Protein AF-A0A815XSH3-F1 (afdb_monomer)

Radius of gyration: 13.88 Å; Cα contacts (8 Å, |Δi|>4): 181; chains: 1; bounding box: 38×31×2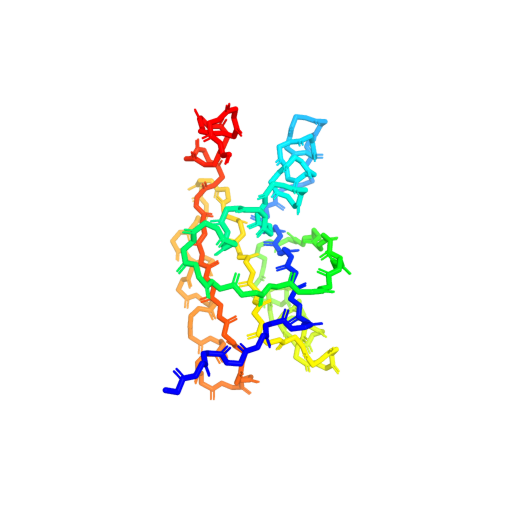9 Å

Secondary structure (DSSP, 8-state):
-PPPPB-SEEEEEESSS--HHHHHHHHHHHHHHHHHHHHTT--B-----EEEE-SSHHHHHHHHHHHHHTT-SEEEEEE-TTSHHHHHHHHHHHIIIII--EEEEEEHHHHHHHGGG-

Organism: Adineta ricciae (NCBI:txid249248)

Nearest PDB structures (foldseek):
  8vaj-assembly1_A  TM=7.827E-01  e=6.480E-05  Homo sapiens
  4w5q-assembly1_A  TM=8.040E-01  e=3.298E-04  Homo sapiens
  4z4c-assembly1_A  TM=7.613E-01  e=4.567E-04  Homo sapiens
  4z4i-assembly1_A  TM=7.310E-01  e=2.896E-04  Homo sapiens
  6n4o-assembly1_A  TM=7.361E-01  e=5.552E-04  Homo sapiens

Foldseek 3Di:
DQDDAFEAEEEEEEDPDDDPLLVVLRVLCLVCVQVVCVVVRHHYHDRDDYHYFYQDLVRLLVVLQVSLVVVGQEYEYEYEDPCRVVSVVSNCVCCVPPRVHHYDYDYSVVSSVCSVPD

Structure (mmCIF, N/CA/C/O backbone):
data_AF-A0A815XSH3-F1
#
_entry.id   AF-A0A815XSH3-F1
#
loop_
_atom_site.group_PDB
_atom_site.id
_atom_site.type_symbol
_atom_site.label_atom_id
_atom_site.label_alt_id
_atom_site.label_comp_id
_atom_site.label_asym_id
_atom_site.label_entity_id
_atom_site.label_seq_id
_atom_site.pdbx_PDB_ins_code
_atom_site.Cartn_x
_atom_site.Cartn_y
_atom_site.Cartn_z
_atom_site.occupancy
_atom_site.B_iso_or_equiv
_atom_site.auth_seq_id
_atom_site.auth_comp_id
_atom_site.auth_asym_id
_atom_site.auth_atom_id
_atom_site.pdbx_PDB_model_num
ATOM 1 N N . MET A 1 1 ? -25.482 -6.994 13.544 1.00 48.03 1 MET A N 1
ATOM 2 C CA . MET A 1 1 ? -24.127 -6.699 14.060 1.00 48.03 1 MET A CA 1
ATOM 3 C C . MET A 1 1 ? -23.521 -5.650 13.146 1.00 48.03 1 MET A C 1
ATOM 5 O O . MET A 1 1 ? -23.560 -5.860 11.943 1.00 48.03 1 MET A O 1
ATOM 9 N N . SER A 1 2 ? -23.065 -4.514 13.672 1.00 57.41 2 SER A N 1
ATOM 10 C CA . SER A 1 2 ? -22.330 -3.516 12.883 1.00 57.41 2 SER A CA 1
ATOM 11 C C . SER A 1 2 ? -20.885 -3.976 12.683 1.00 57.41 2 SER A C 1
ATOM 13 O O . SER A 1 2 ? -20.283 -4.543 13.596 1.00 57.41 2 SER A O 1
ATOM 15 N N . THR A 1 3 ? -20.333 -3.760 11.490 1.00 69.50 3 THR A N 1
ATOM 16 C CA . THR A 1 3 ? -18.924 -4.054 11.211 1.00 69.50 3 THR A CA 1
ATOM 17 C C . THR A 1 3 ? -18.040 -3.125 12.053 1.00 69.50 3 THR A C 1
ATOM 19 O O . THR A 1 3 ? -18.277 -1.914 12.047 1.00 69.50 3 THR A O 1
ATOM 22 N N . PRO A 1 4 ? -17.047 -3.641 12.799 1.00 76.62 4 PRO A N 1
ATOM 23 C CA . PRO A 1 4 ? -16.152 -2.793 13.580 1.00 76.62 4 PRO A CA 1
ATOM 24 C C . PRO A 1 4 ? -15.342 -1.856 12.663 1.00 76.62 4 PRO A C 1
ATOM 26 O O . PRO A 1 4 ? -14.956 -2.266 11.565 1.00 76.62 4 PRO A O 1
ATOM 29 N N . PRO A 1 5 ? -15.072 -0.607 13.089 1.00 84.50 5 PRO A N 1
ATOM 30 C CA . PRO A 1 5 ? -14.347 0.362 12.274 1.00 84.50 5 PRO A CA 1
ATOM 31 C C . PRO A 1 5 ? -12.871 -0.019 12.089 1.00 84.50 5 PRO A C 1
ATOM 33 O O . PRO A 1 5 ? -12.235 -0.592 12.980 1.00 84.50 5 PRO A O 1
ATOM 36 N N . ILE A 1 6 ? -12.308 0.357 10.940 1.00 86.44 6 ILE A N 1
ATOM 37 C CA . ILE A 1 6 ? -10.875 0.246 10.646 1.00 86.44 6 ILE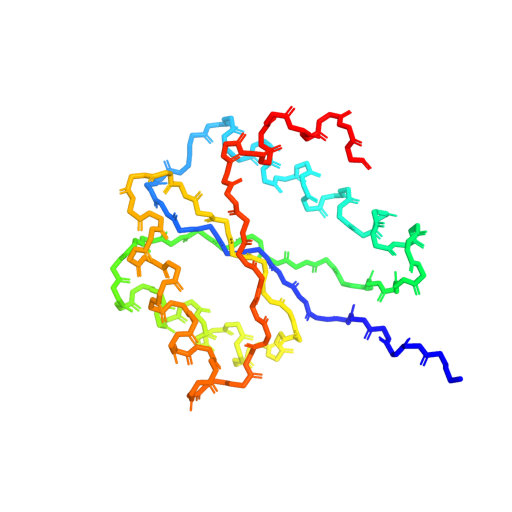 A CA 1
ATOM 38 C C . ILE A 1 6 ? -10.201 1.541 11.119 1.00 86.44 6 ILE A C 1
ATOM 40 O O . ILE A 1 6 ? -10.353 2.602 10.526 1.00 86.44 6 ILE A O 1
ATOM 44 N N . ASN A 1 7 ? -9.462 1.480 12.217 1.00 86.62 7 ASN A N 1
ATOM 45 C CA . ASN A 1 7 ? -8.850 2.639 12.870 1.00 86.62 7 ASN A CA 1
ATOM 46 C C . ASN A 1 7 ? -7.344 2.756 12.616 1.00 86.62 7 ASN A C 1
ATOM 48 O O . ASN A 1 7 ? -6.725 3.673 13.137 1.00 86.62 7 ASN A O 1
ATOM 52 N N . ASN A 1 8 ? -6.724 1.807 11.919 1.00 87.31 8 ASN A N 1
ATOM 53 C CA . ASN A 1 8 ? -5.293 1.838 11.641 1.00 87.31 8 ASN A CA 1
ATOM 54 C C . ASN A 1 8 ? -5.034 1.144 10.304 1.00 87.31 8 ASN A C 1
ATOM 56 O O . ASN A 1 8 ? -5.197 -0.068 10.193 1.00 87.31 8 ASN A O 1
ATOM 60 N N . TRP A 1 9 ? -4.704 1.893 9.262 1.00 90.19 9 TRP A N 1
ATOM 61 C CA . TRP A 1 9 ? -4.506 1.364 7.910 1.00 90.19 9 TRP A CA 1
ATOM 62 C C . TRP A 1 9 ? -3.605 2.292 7.118 1.00 90.19 9 TRP A C 1
ATOM 64 O O . TRP A 1 9 ? -3.570 3.461 7.446 1.00 90.19 9 TRP A O 1
ATOM 74 N N . GLY A 1 10 ? -2.963 1.855 6.041 1.00 91.56 10 GLY A N 1
ATOM 75 C CA . GLY A 1 10 ? -2.212 2.785 5.194 1.00 91.56 10 GLY A CA 1
ATOM 76 C C . GLY A 1 10 ? -1.953 2.265 3.791 1.00 91.56 10 GLY A C 1
ATOM 77 O O . GLY A 1 10 ? -2.424 1.188 3.416 1.00 91.56 10 GLY A O 1
ATOM 78 N N . ILE A 1 11 ? -1.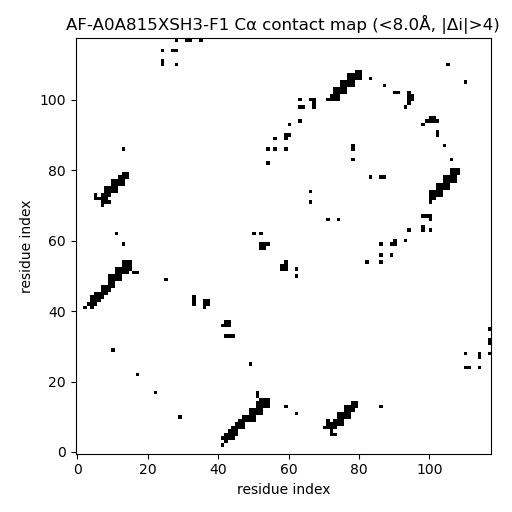202 3.047 3.013 1.00 92.06 11 ILE A N 1
ATOM 79 C CA . ILE A 1 11 ? -0.851 2.731 1.627 1.00 92.06 11 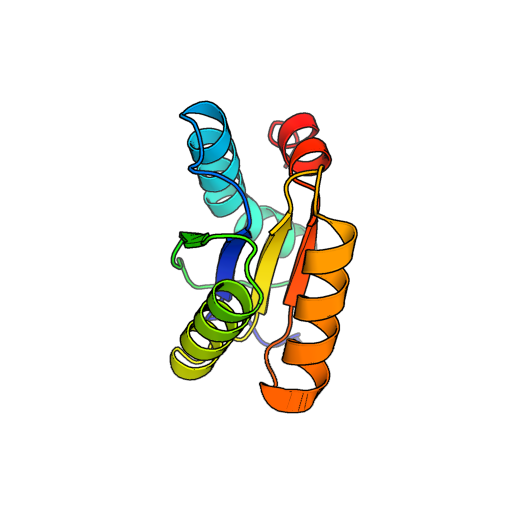ILE A CA 1
ATOM 80 C C . ILE A 1 11 ? 0.637 2.403 1.555 1.00 92.06 11 ILE A C 1
ATOM 82 O O . ILE A 1 11 ? 1.476 3.182 2.007 1.00 92.06 11 ILE A O 1
ATOM 86 N N . ILE A 1 12 ? 0.968 1.268 0.946 1.00 92.06 12 ILE A N 1
ATOM 87 C CA . ILE A 1 12 ? 2.339 0.897 0.606 1.00 92.06 12 ILE A CA 1
ATOM 88 C C . ILE A 1 12 ? 2.438 0.854 -0.912 1.00 92.06 12 ILE A C 1
ATOM 90 O O . ILE A 1 12 ? 1.771 0.054 -1.566 1.00 92.06 12 ILE A O 1
ATOM 94 N N . TYR A 1 13 ? 3.262 1.723 -1.474 1.00 91.75 13 TYR A N 1
ATOM 95 C CA . TYR A 1 13 ? 3.564 1.734 -2.894 1.00 91.75 13 TYR A CA 1
ATOM 96 C C . TYR A 1 13 ? 4.893 1.011 -3.131 1.00 91.75 13 TYR A C 1
ATOM 98 O O . TYR A 1 13 ? 5.931 1.414 -2.597 1.00 91.75 13 TYR A O 1
ATOM 106 N N . PHE A 1 14 ? 4.843 -0.051 -3.939 1.00 89.12 14 PHE A N 1
ATOM 107 C CA . PHE A 1 14 ? 6.020 -0.793 -4.383 1.00 89.12 14 PHE A CA 1
ATOM 108 C C . PHE A 1 14 ? 6.306 -0.481 -5.850 1.00 89.12 14 PHE A C 1
ATOM 110 O O . PHE A 1 14 ? 5.544 -0.855 -6.748 1.00 89.12 14 PHE A O 1
ATOM 117 N N . GLY A 1 15 ? 7.424 0.191 -6.093 1.00 82.00 15 GLY A N 1
ATOM 118 C CA . GLY A 1 15 ? 7.866 0.567 -7.428 1.00 82.00 15 GLY A CA 1
ATOM 119 C C . GLY A 1 15 ? 9.105 1.450 -7.378 1.00 82.00 15 GLY A C 1
ATOM 120 O O . GLY A 1 15 ? 9.663 1.699 -6.311 1.00 82.00 15 GLY A O 1
ATOM 121 N N . ASP A 1 16 ? 9.518 1.946 -8.541 1.00 78.88 16 ASP A N 1
ATOM 122 C CA . ASP A 1 16 ? 10.565 2.970 -8.623 1.00 78.88 16 ASP A CA 1
ATOM 123 C C . ASP A 1 16 ? 10.147 4.234 -7.869 1.00 78.88 16 ASP A C 1
ATOM 125 O O . ASP A 1 16 ? 8.951 4.461 -7.648 1.00 78.88 16 ASP A O 1
ATOM 129 N N . THR A 1 17 ? 11.121 5.096 -7.561 1.00 78.19 17 THR A N 1
ATOM 130 C CA . THR A 1 17 ? 10.883 6.430 -6.999 1.00 78.19 17 THR A CA 1
ATOM 131 C C . THR A 1 17 ? 9.709 7.113 -7.715 1.00 78.19 17 THR A C 1
ATOM 133 O O . THR A 1 17 ? 9.785 7.331 -8.928 1.00 78.19 17 THR A O 1
ATOM 136 N N . PRO A 1 18 ? 8.606 7.414 -7.006 1.00 78.25 18 PRO A N 1
ATOM 137 C CA . PRO A 1 18 ? 7.404 7.939 -7.628 1.00 78.25 18 PRO A CA 1
ATOM 138 C C . PRO A 1 18 ? 7.661 9.343 -8.162 1.00 78.25 18 PRO A C 1
ATOM 140 O O . PRO A 1 18 ? 8.200 10.206 -7.464 1.00 78.25 18 PRO A O 1
ATOM 143 N N . ASP A 1 19 ? 7.253 9.575 -9.406 1.00 82.69 19 ASP A N 1
ATOM 144 C CA . ASP A 1 19 ? 7.243 10.913 -9.978 1.00 82.69 19 ASP A CA 1
ATOM 145 C C . ASP A 1 19 ? 6.131 11.778 -9.346 1.00 82.69 19 ASP A C 1
ATOM 147 O O . ASP A 1 19 ? 5.370 11.350 -8.469 1.00 82.69 19 ASP A O 1
ATOM 151 N N . ARG A 1 20 ? 6.040 13.046 -9.764 1.00 80.56 20 ARG A N 1
ATOM 152 C CA . ARG A 1 20 ? 5.021 13.975 -9.245 1.00 80.56 20 ARG A CA 1
ATOM 153 C C . ARG A 1 20 ? 3.593 13.485 -9.485 1.00 80.56 20 ARG A C 1
ATOM 155 O O . ARG A 1 20 ? 2.733 13.746 -8.650 1.00 80.56 20 ARG A O 1
ATOM 162 N N . ASN A 1 21 ? 3.349 12.799 -10.596 1.00 85.44 21 ASN A N 1
ATOM 163 C CA . ASN A 1 21 ? 2.025 12.314 -10.955 1.00 85.44 21 ASN A CA 1
ATOM 164 C C . ASN A 1 21 ? 1.620 11.139 -10.055 1.00 85.44 21 ASN A C 1
ATOM 166 O O . ASN A 1 21 ? 0.552 11.180 -9.452 1.00 85.44 21 ASN A O 1
ATOM 170 N N . VAL A 1 22 ? 2.518 10.169 -9.847 1.00 86.75 22 VAL A N 1
ATOM 171 C CA . VAL A 1 22 ? 2.286 9.053 -8.918 1.00 86.75 22 VAL A CA 1
ATOM 172 C C . VAL A 1 22 ? 1.979 9.567 -7.512 1.00 86.75 22 VAL A C 1
ATOM 174 O O . VAL A 1 22 ? 1.009 9.129 -6.898 1.00 86.75 22 VAL A O 1
ATOM 177 N N . ASN A 1 23 ? 2.756 10.531 -7.010 1.00 87.19 23 ASN A N 1
ATOM 178 C CA . ASN A 1 23 ? 2.503 11.122 -5.693 1.00 87.19 23 ASN A CA 1
ATOM 179 C C . ASN A 1 23 ? 1.130 11.810 -5.616 1.00 87.19 23 ASN A C 1
ATOM 181 O O . ASN A 1 23 ? 0.420 11.625 -4.629 1.00 87.19 23 ASN A O 1
ATOM 185 N N . GLY A 1 24 ? 0.738 12.549 -6.660 1.00 87.94 24 GLY A N 1
ATOM 186 C CA . GLY A 1 24 ? -0.579 13.183 -6.744 1.00 87.94 24 GLY A CA 1
ATOM 187 C C . GLY A 1 24 ? -1.721 12.167 -6.692 1.00 87.94 24 GLY A C 1
ATOM 188 O O . GLY A 1 24 ? -2.617 12.298 -5.862 1.00 87.94 24 GLY A O 1
ATOM 189 N N . VAL A 1 25 ? -1.641 11.105 -7.500 1.00 90.00 25 VAL A N 1
ATOM 190 C CA . VAL A 1 25 ? -2.645 10.028 -7.537 1.00 90.00 25 VAL A CA 1
ATOM 191 C C . VAL A 1 25 ? -2.749 9.309 -6.190 1.00 90.00 25 VAL A C 1
ATOM 193 O O . VAL A 1 25 ? -3.850 9.052 -5.708 1.00 90.00 25 VAL A O 1
ATOM 196 N N . LEU A 1 26 ? -1.619 8.986 -5.553 1.00 89.81 26 LEU A N 1
ATOM 197 C CA . LEU A 1 26 ? -1.614 8.306 -4.254 1.00 89.81 26 LEU A CA 1
ATOM 198 C C . LEU A 1 26 ? -2.191 9.186 -3.140 1.00 89.81 26 LEU A C 1
ATOM 200 O O . LEU A 1 26 ? -2.935 8.688 -2.296 1.00 89.81 26 LEU A O 1
ATOM 204 N N . GLN A 1 27 ? -1.880 10.483 -3.150 1.00 89.19 27 GLN A N 1
ATOM 205 C CA . GLN A 1 27 ? -2.424 11.441 -2.192 1.00 89.19 27 GLN A CA 1
ATOM 206 C C . GLN A 1 27 ? -3.932 11.636 -2.388 1.00 89.19 27 GLN A C 1
ATOM 208 O O . GLN A 1 27 ? -4.690 11.655 -1.419 1.00 89.19 27 GLN A O 1
ATOM 213 N N . GLU A 1 28 ? -4.386 11.748 -3.634 1.00 89.56 28 GLU A N 1
ATOM 214 C CA . GLU A 1 28 ? -5.808 11.846 -3.950 1.00 89.56 28 GLU A CA 1
ATOM 215 C C . GLU A 1 28 ? -6.556 10.579 -3.519 1.00 89.56 28 GLU A C 1
ATOM 217 O O . GLU A 1 28 ? -7.586 10.663 -2.848 1.00 89.56 28 GLU A O 1
ATOM 222 N N . PHE A 1 29 ? -5.984 9.404 -3.789 1.00 89.31 29 PHE A N 1
ATOM 223 C CA . PHE A 1 29 ? -6.544 8.131 -3.348 1.00 89.31 29 PHE A CA 1
ATOM 224 C C . PHE A 1 29 ? -6.657 8.055 -1.827 1.00 89.31 29 PHE A C 1
ATOM 226 O O . PHE A 1 29 ? -7.711 7.694 -1.305 1.00 89.31 29 PHE A O 1
ATOM 233 N N . GLN A 1 30 ? -5.603 8.448 -1.108 1.00 88.06 30 GLN A N 1
ATOM 234 C CA . GLN A 1 30 ? -5.596 8.493 0.352 1.00 88.06 30 GLN A CA 1
ATOM 235 C C . GLN A 1 30 ? -6.734 9.361 0.910 1.00 88.06 30 GLN A C 1
ATOM 237 O O . GLN A 1 30 ? -7.352 8.988 1.907 1.00 88.06 30 GLN A O 1
ATOM 242 N N . ASN A 1 31 ? -7.023 10.493 0.265 1.00 86.81 31 ASN A N 1
ATOM 243 C CA . ASN A 1 31 ? -8.056 11.426 0.708 1.00 86.81 31 ASN A CA 1
ATOM 244 C C . ASN A 1 31 ? -9.477 10.924 0.417 1.00 86.81 31 ASN A C 1
ATOM 246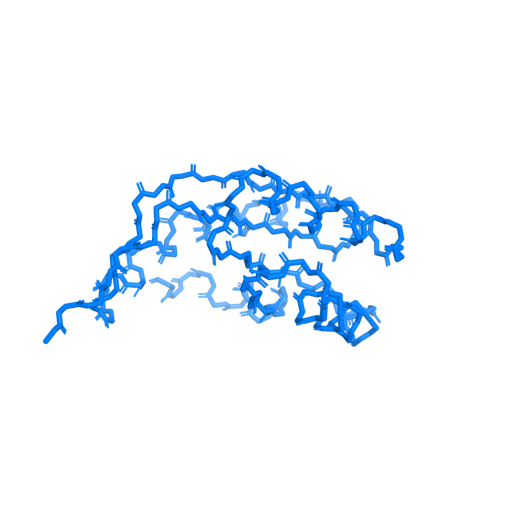 O O . ASN A 1 31 ? -10.380 11.151 1.220 1.00 86.81 31 ASN A O 1
ATOM 250 N N . GLN A 1 32 ? -9.686 10.246 -0.713 1.00 87.25 32 GLN A N 1
ATOM 251 C CA . GLN A 1 32 ? -11.020 9.822 -1.153 1.00 87.25 32 GLN A CA 1
ATOM 252 C C . GLN A 1 32 ? -11.420 8.432 -0.637 1.00 87.25 32 GLN A C 1
ATOM 254 O O . GLN A 1 32 ? -12.608 8.143 -0.470 1.00 87.25 32 GLN A O 1
ATOM 259 N N . PHE A 1 33 ? -10.446 7.570 -0.328 1.00 86.50 33 PHE A N 1
ATOM 260 C CA . PHE A 1 33 ? -10.692 6.193 0.107 1.00 86.50 33 PHE A CA 1
ATOM 261 C C . PHE A 1 33 ? -11.620 6.070 1.333 1.00 86.50 33 PHE A C 1
ATOM 263 O O . PHE A 1 33 ? -12.524 5.229 1.294 1.00 86.50 33 PHE A O 1
ATOM 270 N N . PRO A 1 34 ? -11.503 6.906 2.389 1.00 87.00 34 PRO A N 1
ATOM 271 C CA . PRO A 1 34 ? -12.439 6.858 3.509 1.00 87.00 34 PRO A CA 1
ATOM 272 C C . PRO A 1 34 ? -13.890 7.123 3.116 1.00 87.00 34 PRO A C 1
ATOM 274 O O . PRO A 1 34 ? -14.791 6.404 3.546 1.00 87.00 34 PRO A O 1
ATOM 277 N N . SER A 1 35 ? -14.123 8.120 2.262 1.00 85.75 35 SER A N 1
ATOM 278 C CA . SER A 1 35 ? -15.462 8.444 1.772 1.00 85.75 35 SER A CA 1
ATOM 279 C C . SER A 1 35 ? -16.032 7.324 0.903 1.00 85.75 35 SER A C 1
ATOM 281 O O . SER A 1 35 ? -17.217 7.010 1.021 1.00 85.75 35 SER A O 1
ATOM 283 N N . LEU A 1 36 ? -15.197 6.677 0.084 1.00 85.00 36 LEU A N 1
ATOM 284 C CA . LEU A 1 36 ? -15.594 5.524 -0.723 1.00 85.00 36 LEU A CA 1
ATOM 285 C C . LEU A 1 36 ? -16.073 4.354 0.150 1.00 85.00 36 LEU A C 1
ATOM 287 O O . LEU A 1 36 ? -17.134 3.790 -0.110 1.00 85.00 36 LEU A O 1
ATOM 291 N N . LEU A 1 37 ? -15.320 4.013 1.199 1.00 85.12 37 LEU A N 1
ATOM 292 C CA . LEU A 1 37 ? -15.708 2.963 2.146 1.00 85.12 37 LEU A CA 1
ATOM 293 C C . LEU A 1 37 ? -16.947 3.347 2.968 1.00 85.12 37 LEU A C 1
ATOM 295 O O . LEU A 1 37 ? -17.811 2.505 3.215 1.00 85.12 37 LEU A O 1
ATOM 299 N N . GLY A 1 38 ? -17.097 4.630 3.307 1.00 83.62 38 GLY A N 1
ATOM 300 C CA . GLY A 1 38 ? -18.295 5.141 3.974 1.00 83.62 38 GLY A CA 1
ATOM 301 C C . GLY A 1 38 ? -19.576 4.876 3.176 1.00 83.62 38 GLY A C 1
ATOM 302 O O . GLY A 1 38 ? -20.592 4.487 3.752 1.00 83.62 38 GLY A O 1
ATOM 303 N N . ARG A 1 39 ? -19.524 4.993 1.839 1.00 85.12 39 ARG A N 1
ATOM 304 C CA . ARG A 1 39 ? -20.662 4.689 0.948 1.00 85.12 39 ARG A CA 1
ATOM 305 C C . ARG A 1 39 ? -21.073 3.212 0.976 1.00 85.12 39 ARG A C 1
ATOM 307 O O . ARG A 1 39 ? -22.223 2.907 0.676 1.00 85.12 39 ARG A O 1
ATOM 314 N N . THR A 1 40 ? -20.167 2.301 1.332 1.00 84.12 40 THR A N 1
ATOM 315 C CA . THR A 1 40 ? -20.436 0.855 1.415 1.00 84.12 40 THR A CA 1
ATOM 316 C C . THR A 1 40 ? -20.756 0.383 2.836 1.00 84.12 40 THR A C 1
ATOM 318 O O . THR A 1 40 ? -20.893 -0.817 3.071 1.00 84.12 40 THR A O 1
ATOM 321 N N . GLY A 1 41 ? -20.917 1.313 3.785 1.00 83.81 41 GLY A N 1
ATOM 322 C CA . GLY A 1 41 ? -21.247 1.012 5.180 1.00 83.81 41 GLY A CA 1
ATOM 323 C C . GLY A 1 41 ? -20.041 0.627 6.041 1.00 83.81 41 GLY A C 1
ATOM 324 O O . GLY A 1 41 ? -20.227 0.167 7.168 1.00 83.81 41 GLY A O 1
ATOM 325 N N . PHE A 1 42 ? -18.817 0.813 5.537 1.00 84.88 42 PHE A N 1
ATOM 326 C CA . PHE A 1 42 ? -17.590 0.629 6.306 1.00 84.88 42 PHE A CA 1
ATOM 327 C C . PHE A 1 42 ? -17.096 1.967 6.851 1.00 84.88 42 PHE A C 1
ATOM 329 O O . PHE A 1 42 ? -16.958 2.945 6.123 1.00 84.88 42 PHE A O 1
ATOM 336 N N . THR A 1 43 ? -16.759 1.992 8.136 1.00 86.12 43 THR A N 1
ATOM 337 C CA . THR A 1 43 ? -16.161 3.166 8.774 1.00 86.12 43 THR A CA 1
ATOM 338 C C . THR A 1 43 ? -14.653 2.976 8.891 1.00 86.12 43 THR A C 1
ATOM 340 O O . THR A 1 43 ? -14.196 1.972 9.443 1.00 86.12 43 THR A O 1
ATOM 343 N N . ILE A 1 44 ? -13.876 3.944 8.401 1.00 85.94 44 ILE A N 1
ATOM 344 C CA . ILE A 1 44 ? -12.413 3.952 8.486 1.00 85.94 44 ILE A CA 1
ATOM 345 C C . ILE A 1 44 ? -11.939 5.305 9.039 1.00 85.94 44 ILE A C 1
ATOM 347 O O . ILE A 1 44 ? -12.258 6.349 8.480 1.00 85.94 44 ILE A O 1
ATOM 351 N N . ASN A 1 45 ? -11.248 5.295 10.183 1.00 75.69 45 ASN A N 1
ATOM 352 C CA . ASN A 1 45 ? -11.142 6.468 11.070 1.00 75.69 45 ASN A CA 1
ATOM 353 C C . ASN A 1 45 ? -9.722 6.998 11.314 1.00 75.69 45 ASN A C 1
ATOM 355 O O . ASN A 1 45 ? -9.547 7.899 12.130 1.00 75.69 45 ASN A O 1
ATOM 359 N N . SER A 1 46 ? -8.696 6.497 10.631 1.00 64.38 46 SER A N 1
ATOM 360 C CA . SER A 1 46 ? -7.345 7.057 10.748 1.00 64.38 46 SER A CA 1
ATOM 361 C C . SER A 1 46 ? -6.820 7.577 9.433 1.00 64.38 46 SER A C 1
ATOM 363 O O . SER A 1 46 ? -7.043 6.985 8.382 1.00 64.38 46 SER A O 1
ATOM 365 N N . GLN A 1 47 ? -6.028 8.632 9.518 1.00 65.50 47 GLN A N 1
ATOM 366 C CA . GLN A 1 47 ? -5.143 9.051 8.451 1.00 65.50 47 GLN A CA 1
ATOM 367 C C . GLN A 1 47 ? -3.793 8.371 8.676 1.00 65.50 47 GLN A C 1
ATOM 369 O O . GLN A 1 47 ? -3.265 8.429 9.787 1.00 65.50 47 GLN A O 1
ATOM 374 N N . LEU A 1 48 ? -3.240 7.700 7.664 1.00 66.44 48 LEU A N 1
ATOM 375 C CA . LEU A 1 48 ? -1.967 7.016 7.852 1.00 66.44 48 LEU A CA 1
ATOM 376 C C . LEU A 1 48 ? -1.112 6.912 6.603 1.00 66.44 48 LEU A C 1
ATOM 378 O O . LEU A 1 48 ? -1.562 7.025 5.464 1.00 66.44 48 LEU A O 1
ATOM 382 N N . SER A 1 49 ? 0.158 6.731 6.931 1.00 74.19 49 SER A N 1
ATOM 383 C CA . SER A 1 49 ? 1.356 6.942 6.152 1.00 74.19 49 SER A CA 1
ATOM 384 C C . SER A 1 49 ? 1.329 6.276 4.786 1.00 74.19 49 SER A C 1
ATOM 386 O O . SER A 1 49 ? 1.264 5.052 4.668 1.00 74.19 49 SER A O 1
ATOM 388 N N . LEU A 1 50 ? 1.485 7.102 3.754 1.00 79.94 50 LEU A N 1
ATOM 389 C CA . LEU A 1 50 ? 1.993 6.645 2.474 1.00 79.94 50 LEU A CA 1
ATOM 390 C C . LEU A 1 50 ? 3.447 6.195 2.666 1.00 79.94 50 LEU A C 1
ATOM 392 O O . LEU A 1 50 ? 4.310 6.981 3.052 1.00 79.94 50 LEU A O 1
ATOM 396 N N . THR A 1 51 ? 3.706 4.921 2.396 1.00 83.62 51 THR A N 1
ATOM 397 C CA . THR A 1 51 ? 5.038 4.324 2.471 1.00 83.62 51 THR A CA 1
ATOM 398 C C . THR A 1 51 ? 5.496 3.949 1.068 1.00 83.62 51 THR A C 1
ATOM 400 O O . THR A 1 51 ? 4.826 3.186 0.380 1.00 83.62 51 THR A O 1
ATOM 403 N N . ILE A 1 52 ? 6.638 4.484 0.636 1.00 83.81 52 ILE A N 1
ATOM 404 C CA . ILE A 1 52 ? 7.245 4.200 -0.672 1.00 83.81 52 ILE A CA 1
ATOM 405 C C . ILE A 1 52 ? 8.454 3.291 -0.452 1.00 83.81 52 ILE A C 1
ATOM 407 O O . ILE A 1 52 ? 9.301 3.576 0.405 1.00 83.81 52 ILE A O 1
ATOM 411 N N . ARG A 1 53 ? 8.516 2.178 -1.186 1.00 85.06 53 ARG A N 1
ATOM 412 C CA . ARG A 1 53 ? 9.548 1.143 -1.038 1.00 85.06 53 ARG A CA 1
ATOM 413 C C . ARG A 1 53 ? 9.931 0.551 -2.393 1.00 85.06 53 ARG A C 1
ATOM 415 O O . ARG A 1 53 ? 9.126 0.544 -3.324 1.00 85.06 53 ARG A O 1
ATOM 422 N N . GLY A 1 54 ? 11.153 0.024 -2.468 1.00 85.25 54 GLY A N 1
ATOM 423 C CA . GLY A 1 54 ? 11.608 -0.779 -3.601 1.00 85.25 54 GLY A CA 1
ATOM 424 C C . GLY A 1 54 ? 10.846 -2.103 -3.717 1.00 85.25 54 GLY A C 1
ATOM 425 O O . GLY A 1 54 ? 10.083 -2.488 -2.832 1.00 85.25 54 GLY A O 1
ATOM 426 N N . THR A 1 55 ? 11.044 -2.814 -4.826 1.00 88.38 55 THR A N 1
ATOM 427 C CA . THR A 1 55 ? 10.355 -4.084 -5.125 1.00 88.38 55 THR A CA 1
ATOM 428 C C . THR A 1 55 ? 11.166 -5.322 -4.723 1.00 88.38 55 THR A C 1
ATOM 430 O O . THR A 1 55 ? 10.805 -6.446 -5.093 1.00 88.38 55 THR A O 1
ATOM 433 N N . SER A 1 56 ? 12.279 -5.159 -4.000 1.00 89.81 56 SER A N 1
ATOM 434 C CA . SER A 1 56 ? 13.050 -6.302 -3.506 1.00 89.81 56 SER A CA 1
ATOM 435 C C . SER A 1 56 ? 12.266 -7.054 -2.422 1.00 89.81 56 SER A C 1
ATOM 437 O O . SER A 1 56 ? 11.455 -6.471 -1.704 1.00 89.81 56 SER A O 1
ATOM 439 N N . GLU A 1 57 ? 12.500 -8.359 -2.274 1.00 90.44 57 GLU A N 1
ATOM 440 C CA . GLU A 1 57 ? 11.852 -9.155 -1.217 1.00 90.44 57 GLU A CA 1
ATOM 441 C C . GLU A 1 57 ? 12.153 -8.616 0.189 1.00 90.44 57 GLU A C 1
ATOM 443 O O . GLU A 1 57 ? 11.289 -8.647 1.068 1.00 90.44 57 GLU A O 1
ATOM 448 N N . HIS A 1 58 ? 13.359 -8.072 0.386 1.00 91.25 58 HIS A N 1
ATOM 449 C CA . HIS A 1 58 ? 13.761 -7.423 1.629 1.00 91.25 58 HIS A CA 1
ATOM 450 C C . HIS A 1 58 ? 12.932 -6.162 1.905 1.00 91.25 58 HIS A C 1
ATOM 452 O O . HIS A 1 58 ? 12.401 -6.013 3.008 1.00 91.25 58 HIS A O 1
ATOM 458 N N . ASP A 1 59 ? 12.764 -5.290 0.906 1.00 90.62 59 ASP A N 1
ATOM 459 C CA . ASP A 1 59 ? 11.968 -4.064 1.034 1.00 90.62 59 ASP A CA 1
ATOM 460 C C . ASP A 1 59 ? 10.498 -4.377 1.318 1.00 90.62 59 ASP A C 1
ATOM 462 O O . ASP A 1 59 ? 9.881 -3.756 2.187 1.00 90.62 59 ASP A O 1
ATOM 466 N N . ILE A 1 60 ? 9.943 -5.374 0.619 1.00 91.12 60 ILE A N 1
ATOM 467 C CA . ILE A 1 60 ? 8.559 -5.812 0.812 1.00 91.12 60 ILE A CA 1
ATOM 468 C C . ILE A 1 60 ? 8.363 -6.340 2.231 1.00 91.12 60 ILE A C 1
ATOM 470 O O . ILE A 1 60 ? 7.450 -5.900 2.931 1.00 91.12 60 ILE A O 1
ATOM 474 N N . MET A 1 61 ? 9.225 -7.257 2.679 1.00 91.50 61 MET A N 1
ATOM 475 C CA . MET A 1 61 ? 9.124 -7.839 4.016 1.00 91.50 61 MET A CA 1
ATOM 476 C C . MET A 1 61 ? 9.263 -6.768 5.102 1.00 91.50 61 MET A C 1
ATOM 478 O O . MET A 1 61 ? 8.462 -6.737 6.034 1.00 91.50 61 MET A O 1
ATOM 482 N N . THR A 1 62 ? 10.222 -5.853 4.947 1.00 92.19 62 THR A N 1
ATOM 483 C CA . THR A 1 62 ? 10.451 -4.748 5.888 1.00 92.19 62 THR A CA 1
ATOM 484 C C . THR A 1 62 ? 9.213 -3.863 6.002 1.00 92.19 62 THR A C 1
ATOM 486 O O . THR A 1 62 ? 8.743 -3.602 7.107 1.00 92.19 62 THR A O 1
ATOM 489 N N . ALA A 1 63 ? 8.615 -3.474 4.874 1.00 91.62 63 ALA A N 1
ATOM 490 C CA . ALA A 1 63 ? 7.415 -2.641 4.860 1.00 91.62 63 ALA A CA 1
ATOM 491 C C . ALA A 1 63 ? 6.214 -3.319 5.540 1.00 91.62 63 ALA A C 1
ATOM 493 O O . ALA A 1 63 ? 5.485 -2.689 6.309 1.00 91.62 63 ALA A O 1
ATOM 494 N N . LEU A 1 64 ? 6.014 -4.618 5.290 1.00 91.81 64 LEU A N 1
ATOM 495 C CA . LEU A 1 64 ? 4.933 -5.383 5.915 1.00 91.81 64 LEU A CA 1
ATOM 496 C C . LEU A 1 64 ? 5.162 -5.564 7.424 1.00 91.81 64 LEU A C 1
ATOM 498 O O . LEU A 1 64 ? 4.215 -5.460 8.204 1.00 91.81 64 LEU A O 1
ATOM 502 N N . GLN A 1 65 ? 6.407 -5.797 7.850 1.00 92.06 65 GLN A N 1
ATOM 503 C CA . GLN A 1 65 ? 6.772 -5.891 9.265 1.00 92.06 65 GLN A CA 1
ATOM 504 C C . GLN A 1 65 ? 6.590 -4.555 9.991 1.00 92.06 65 GLN A C 1
ATOM 506 O O . GLN A 1 65 ? 6.075 -4.539 11.108 1.00 92.06 65 GLN A O 1
ATOM 511 N N . GLU A 1 66 ? 6.959 -3.435 9.367 1.00 91.12 66 GLU A N 1
ATOM 512 C CA . GLU A 1 66 ? 6.720 -2.092 9.903 1.00 91.12 66 GLU A CA 1
ATOM 513 C C . GLU A 1 66 ? 5.222 -1.821 10.074 1.00 91.12 66 GLU A C 1
ATOM 515 O O . GLU A 1 66 ? 4.796 -1.399 11.150 1.00 91.12 66 GLU A O 1
ATOM 520 N N . ALA A 1 67 ? 4.408 -2.120 9.057 1.00 90.81 67 ALA A N 1
ATOM 521 C CA . ALA A 1 67 ? 2.955 -1.981 9.127 1.00 90.81 67 ALA A CA 1
ATOM 522 C C . ALA A 1 67 ? 2.354 -2.821 10.269 1.00 90.81 67 ALA A C 1
ATOM 524 O O . ALA A 1 67 ? 1.551 -2.327 11.064 1.00 90.81 67 ALA A O 1
ATOM 525 N N . ALA A 1 68 ? 2.793 -4.070 10.419 1.00 89.56 68 ALA A N 1
ATOM 526 C CA . ALA A 1 68 ? 2.329 -4.945 11.492 1.00 89.56 68 ALA A CA 1
ATOM 527 C C . ALA A 1 68 ? 2.795 -4.498 12.883 1.00 89.56 68 ALA A C 1
ATOM 529 O O . ALA A 1 68 ? 2.002 -4.487 13.825 1.00 89.56 68 ALA A O 1
ATOM 530 N N . LYS A 1 69 ? 4.051 -4.055 13.021 1.00 90.19 69 LYS A N 1
ATOM 531 C CA . LYS A 1 69 ? 4.585 -3.470 14.263 1.00 90.19 69 LYS A CA 1
ATOM 532 C C . LYS A 1 69 ? 3.800 -2.224 14.670 1.00 90.19 69 LYS A C 1
ATOM 534 O O . LYS A 1 69 ? 3.511 -2.033 15.850 1.00 90.19 69 LYS A O 1
ATOM 539 N N . ASN A 1 70 ? 3.398 -1.424 13.687 1.00 88.56 70 ASN A N 1
ATOM 540 C CA . ASN A 1 70 ? 2.531 -0.264 13.863 1.00 88.56 70 ASN A CA 1
ATOM 541 C C . ASN A 1 70 ? 1.050 -0.639 14.036 1.00 88.56 70 ASN A C 1
ATOM 543 O O . ASN A 1 70 ? 0.211 0.256 14.106 1.00 88.56 70 ASN A O 1
ATOM 547 N N . LYS A 1 71 ? 0.721 -1.934 14.145 1.00 88.50 71 LYS A N 1
ATOM 548 C CA . LYS A 1 71 ? -0.624 -2.485 14.374 1.00 88.50 71 LYS A CA 1
ATOM 549 C C . LYS A 1 71 ? -1.642 -2.099 13.301 1.00 88.50 71 LYS A C 1
ATOM 551 O O . LYS A 1 71 ? -2.811 -1.869 13.619 1.00 88.50 71 LYS A O 1
ATOM 556 N N . TRP A 1 72 ? -1.210 -2.003 12.045 1.00 89.94 72 TRP A N 1
ATOM 557 C CA . TRP A 1 72 ? -2.130 -1.774 10.935 1.00 89.94 72 TRP A CA 1
ATOM 558 C C . TRP A 1 72 ? -3.116 -2.940 10.834 1.00 89.94 72 TRP A C 1
ATOM 560 O O . TRP A 1 72 ? -2.737 -4.108 10.875 1.00 89.94 72 TRP A O 1
ATOM 570 N N . GLN A 1 73 ? -4.392 -2.608 10.695 1.00 88.12 73 GLN A N 1
ATOM 571 C CA . GLN A 1 73 ? -5.486 -3.537 10.433 1.00 88.12 73 GLN A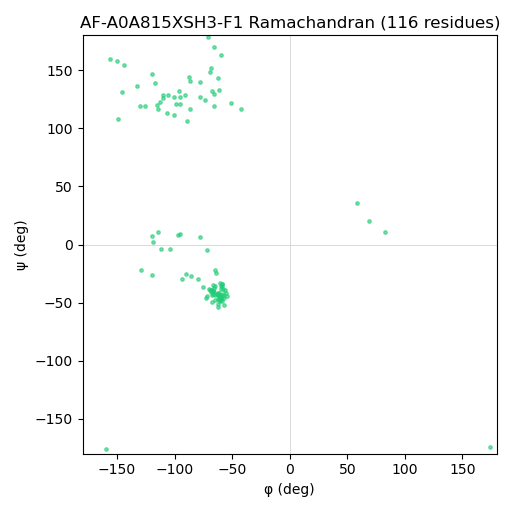 CA 1
ATOM 572 C C . GLN A 1 73 ? -5.633 -3.810 8.933 1.00 88.12 73 GLN A C 1
ATOM 574 O O . GLN A 1 73 ? -6.112 -4.875 8.561 1.00 88.12 73 GLN A O 1
ATOM 579 N N . LEU A 1 74 ? -5.226 -2.864 8.078 1.00 89.25 74 LEU A N 1
ATOM 580 C CA . LEU A 1 74 ? -5.307 -2.973 6.623 1.00 89.25 74 LEU A CA 1
ATOM 581 C C . LEU A 1 74 ? -4.123 -2.261 5.952 1.00 89.25 74 LEU A C 1
ATOM 583 O O . LEU A 1 74 ? -3.842 -1.103 6.242 1.00 89.25 74 LEU A O 1
ATOM 587 N N . ALA A 1 75 ? -3.459 -2.926 5.012 1.00 91.75 75 ALA A N 1
ATOM 588 C CA . ALA A 1 75 ? -2.490 -2.300 4.117 1.00 91.75 75 ALA A CA 1
ATOM 589 C C . ALA A 1 75 ? -2.995 -2.356 2.671 1.00 91.75 75 ALA A C 1
ATOM 591 O O . ALA A 1 75 ? -3.215 -3.439 2.119 1.00 91.75 75 ALA A O 1
ATOM 592 N N . ILE A 1 76 ? -3.163 -1.190 2.047 1.00 92.56 76 ILE A N 1
ATOM 593 C CA . ILE A 1 76 ? -3.438 -1.091 0.616 1.00 92.56 76 ILE A CA 1
ATOM 594 C C . ILE A 1 76 ? -2.109 -1.077 -0.130 1.00 92.56 76 ILE A C 1
ATOM 596 O O . ILE A 1 76 ? -1.296 -0.174 0.043 1.00 92.56 76 ILE A O 1
ATOM 600 N N . ILE A 1 77 ? -1.882 -2.091 -0.953 1.00 92.75 77 ILE A N 1
ATOM 601 C CA . ILE A 1 77 ? -0.631 -2.294 -1.673 1.00 92.75 77 ILE A CA 1
ATOM 602 C C . ILE A 1 77 ? -0.810 -1.820 -3.110 1.00 92.75 77 ILE A C 1
ATOM 604 O O . ILE A 1 77 ? -1.544 -2.440 -3.878 1.00 92.75 77 ILE A O 1
ATOM 608 N N . VAL A 1 78 ? -0.146 -0.735 -3.491 1.00 91.50 78 VAL A N 1
ATOM 609 C CA . VAL A 1 78 ? -0.217 -0.193 -4.851 1.00 91.50 78 VAL A CA 1
ATOM 610 C C . VAL A 1 78 ? 0.955 -0.723 -5.671 1.00 91.50 78 VAL A C 1
ATOM 612 O O . VAL A 1 78 ? 2.116 -0.529 -5.313 1.00 91.50 78 VAL A O 1
ATOM 615 N N . LEU A 1 79 ? 0.635 -1.408 -6.771 1.00 89.06 79 LEU A N 1
ATOM 616 C CA . LEU A 1 79 ? 1.592 -2.115 -7.623 1.00 89.06 79 LEU A CA 1
ATOM 617 C C . LEU A 1 79 ? 1.751 -1.415 -8.977 1.00 89.06 79 LEU A C 1
ATOM 619 O O . LEU A 1 79 ? 0.765 -1.228 -9.701 1.00 89.06 79 LEU A O 1
ATOM 623 N N . LYS A 1 80 ? 2.992 -1.083 -9.351 1.00 82.44 80 LYS A N 1
ATOM 624 C CA . LYS A 1 80 ? 3.347 -0.592 -10.695 1.00 82.44 80 LYS A CA 1
ATOM 625 C C . LYS A 1 80 ? 3.643 -1.772 -11.639 1.00 82.44 80 LYS A C 1
ATOM 627 O O . LYS A 1 80 ? 4.157 -2.807 -11.229 1.00 82.44 80 LYS A O 1
ATOM 632 N N . SER A 1 81 ? 3.261 -1.640 -12.909 1.00 68.94 81 SER A N 1
ATOM 633 C CA . SER A 1 81 ? 2.932 -2.749 -13.825 1.00 68.94 81 SER A CA 1
ATOM 634 C C . SER A 1 81 ? 4.028 -3.782 -14.124 1.00 68.94 81 SER A C 1
ATOM 636 O O . SER A 1 81 ? 3.681 -4.942 -14.327 1.00 68.94 81 SER A O 1
ATOM 638 N N . TYR A 1 82 ? 5.310 -3.410 -14.159 1.00 63.66 82 TYR A N 1
ATOM 639 C CA . TYR A 1 82 ? 6.372 -4.279 -14.697 1.00 63.66 82 TYR A CA 1
ATOM 640 C C . TYR A 1 82 ? 6.676 -5.512 -13.822 1.00 63.66 82 TYR A C 1
ATOM 642 O O . TYR A 1 82 ? 6.831 -6.607 -14.347 1.00 63.66 82 TYR A O 1
ATOM 650 N N . ASP A 1 83 ? 6.645 -5.359 -12.496 1.00 70.81 83 ASP A N 1
ATOM 651 C CA . ASP A 1 83 ? 6.978 -6.415 -11.517 1.00 70.81 83 ASP A CA 1
ATOM 652 C C . ASP A 1 83 ? 5.767 -6.843 -10.666 1.00 70.81 83 ASP A C 1
ATOM 654 O O . ASP A 1 83 ? 5.887 -7.546 -9.659 1.00 70.81 83 ASP A O 1
ATOM 658 N N . SER A 1 84 ? 4.573 -6.396 -11.061 1.00 77.81 84 SER A N 1
ATOM 659 C CA . SER A 1 84 ? 3.364 -6.464 -10.237 1.00 77.81 84 SER A CA 1
ATOM 660 C C . SER A 1 84 ? 2.976 -7.884 -9.812 1.00 77.81 84 SER A C 1
ATOM 662 O O . SER A 1 84 ? 2.546 -8.056 -8.676 1.00 77.81 84 SER A O 1
ATOM 664 N N . ALA A 1 85 ? 3.177 -8.899 -10.659 1.00 84.56 85 ALA A N 1
ATOM 665 C CA . ALA A 1 85 ? 2.867 -10.294 -10.329 1.00 84.56 85 ALA A CA 1
ATOM 666 C C . ALA A 1 85 ? 3.785 -10.851 -9.228 1.00 84.56 85 ALA A C 1
ATOM 668 O O . ALA A 1 85 ? 3.302 -11.341 -8.212 1.00 84.56 85 ALA A O 1
ATOM 669 N N . ARG A 1 86 ? 5.108 -10.680 -9.371 1.00 89.75 86 ARG A N 1
ATOM 670 C CA . ARG A 1 86 ? 6.091 -11.139 -8.376 1.00 89.75 86 ARG A CA 1
ATOM 671 C C . ARG A 1 86 ? 5.874 -10.464 -7.023 1.00 89.75 86 ARG A C 1
ATOM 673 O O . ARG A 1 86 ? 5.875 -11.128 -5.990 1.00 89.75 86 ARG A O 1
ATOM 680 N N . VAL A 1 87 ? 5.673 -9.144 -7.026 1.00 89.81 87 VAL A N 1
ATOM 681 C CA . VAL A 1 87 ? 5.415 -8.383 -5.794 1.00 89.81 87 VAL A CA 1
ATOM 682 C C . VAL A 1 87 ? 4.088 -8.810 -5.168 1.00 89.81 87 VAL A C 1
ATOM 684 O O . VAL A 1 87 ? 4.030 -9.010 -3.958 1.00 89.81 87 VAL A O 1
ATOM 687 N N . TYR A 1 88 ? 3.033 -8.992 -5.969 1.00 91.00 88 TYR A N 1
ATOM 688 C CA . TYR A 1 88 ? 1.739 -9.482 -5.493 1.00 91.00 88 TYR A CA 1
ATOM 689 C C . TYR A 1 88 ? 1.872 -10.836 -4.789 1.00 91.00 88 TYR A C 1
ATOM 691 O O . TYR A 1 88 ? 1.427 -10.970 -3.647 1.00 91.00 88 TYR A O 1
ATOM 699 N N . ASP A 1 89 ? 2.513 -11.806 -5.441 1.00 90.69 89 ASP A N 1
ATOM 700 C CA . ASP A 1 89 ? 2.671 -13.160 -4.913 1.00 90.69 89 ASP A CA 1
ATOM 701 C C . ASP A 1 89 ? 3.446 -13.145 -3.596 1.00 90.69 89 ASP A C 1
ATOM 703 O O . ASP A 1 89 ? 3.002 -13.721 -2.599 1.00 90.69 89 ASP A O 1
ATOM 707 N N . TYR A 1 90 ? 4.556 -12.404 -3.552 1.00 91.25 90 TYR A N 1
ATOM 708 C CA . TYR A 1 90 ? 5.383 -12.312 -2.354 1.00 91.25 90 TYR A CA 1
ATOM 709 C C . TYR A 1 90 ? 4.667 -11.599 -1.199 1.00 91.25 90 TYR A C 1
ATOM 711 O O . TYR A 1 90 ? 4.736 -12.048 -0.050 1.00 91.25 90 TYR A O 1
ATOM 719 N N . VAL A 1 91 ? 3.916 -10.529 -1.486 1.00 91.38 91 VAL A 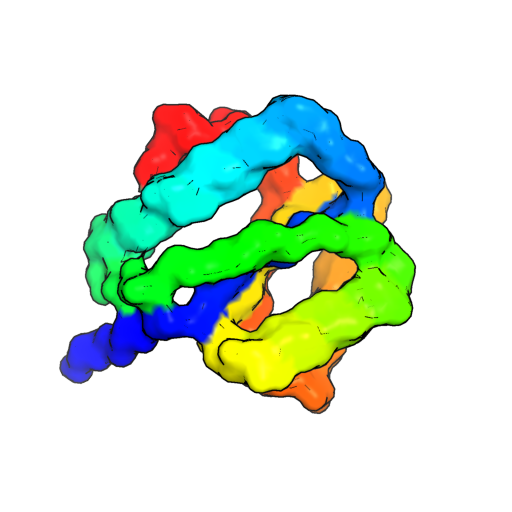N 1
ATOM 720 C CA . VAL A 1 91 ? 3.066 -9.848 -0.498 1.00 91.38 91 VAL A CA 1
ATOM 721 C C . VAL A 1 91 ? 2.039 -10.816 0.076 1.00 91.38 91 VAL A C 1
ATOM 723 O O . VAL A 1 91 ? 1.910 -10.905 1.296 1.00 91.38 91 VAL A O 1
ATOM 726 N N . LYS A 1 92 ? 1.325 -11.563 -0.775 1.00 89.00 92 LYS A N 1
ATOM 727 C CA . LYS A 1 92 ? 0.278 -12.496 -0.335 1.00 89.00 92 LYS A CA 1
ATOM 728 C C . LYS A 1 92 ? 0.838 -13.678 0.441 1.00 89.00 92 LYS A C 1
ATOM 730 O O . LYS A 1 92 ? 0.249 -14.073 1.448 1.00 89.00 92 LYS A O 1
ATOM 735 N N . GLN A 1 93 ? 1.984 -14.208 0.026 1.00 87.94 93 GLN A N 1
ATOM 736 C CA . GLN A 1 93 ? 2.682 -15.253 0.762 1.00 87.94 93 GLN A CA 1
ATOM 737 C C . GLN A 1 93 ? 3.121 -14.757 2.146 1.00 87.94 93 GLN A C 1
ATOM 739 O O . GLN A 1 93 ? 2.868 -15.435 3.142 1.00 87.94 93 GLN A O 1
ATOM 744 N N . SER A 1 94 ? 3.729 -13.571 2.217 1.00 86.56 94 SER A N 1
AT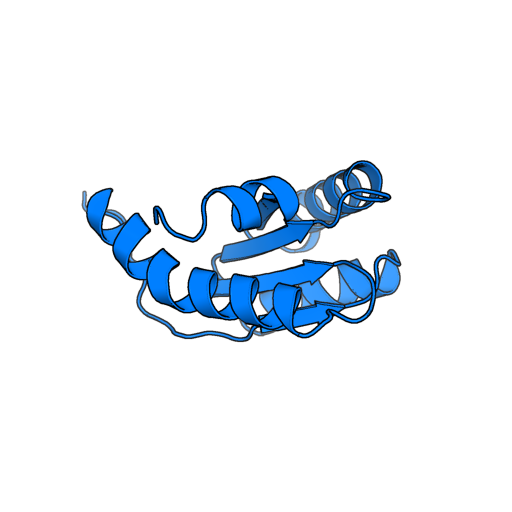OM 745 C CA . SER A 1 94 ? 4.295 -13.014 3.451 1.00 86.56 94 SER A CA 1
ATOM 746 C C . SER A 1 94 ? 3.221 -12.565 4.443 1.00 86.56 94 SER A C 1
ATOM 748 O O . SER A 1 94 ? 3.301 -12.879 5.632 1.00 86.56 94 SER A O 1
ATOM 750 N N . SER A 1 95 ? 2.181 -11.869 3.968 1.00 82.31 95 SER A N 1
ATOM 751 C CA . SER A 1 95 ? 1.130 -11.326 4.835 1.00 82.31 95 SER A CA 1
ATOM 752 C C . SER A 1 95 ? 0.292 -12.425 5.482 1.00 82.31 95 SER A C 1
ATOM 754 O O . SER A 1 95 ? 0.034 -12.375 6.686 1.00 82.31 95 SER A O 1
ATOM 756 N N . ASN A 1 96 ? -0.084 -13.441 4.697 1.00 74.31 96 ASN A N 1
ATOM 757 C CA . ASN A 1 96 ? -0.998 -14.493 5.140 1.00 74.31 96 ASN A CA 1
ATOM 758 C C . ASN A 1 96 ? -0.316 -15.556 6.005 1.00 74.31 96 ASN A C 1
ATOM 760 O O . ASN A 1 96 ? -0.979 -16.159 6.844 1.00 74.31 96 ASN A O 1
ATOM 764 N N . ARG A 1 97 ? 0.981 -15.818 5.796 1.00 69.44 97 ARG A N 1
ATOM 765 C CA . ARG A 1 97 ? 1.691 -16.888 6.516 1.00 69.44 97 ARG A CA 1
ATOM 766 C C . ARG A 1 97 ? 2.403 -16.416 7.778 1.00 69.44 97 ARG A C 1
ATOM 768 O O . ARG A 1 97 ? 2.535 -17.214 8.698 1.00 69.44 97 ARG A O 1
ATOM 775 N N . SER A 1 98 ? 2.856 -15.161 7.826 1.00 65.12 98 SER A N 1
ATOM 776 C CA . SER A 1 98 ? 3.886 -14.777 8.803 1.00 65.12 98 SER A CA 1
ATOM 777 C C . SER A 1 98 ? 3.564 -13.537 9.632 1.00 65.12 98 SER A C 1
ATOM 779 O O . SER A 1 98 ? 4.153 -13.361 10.693 1.00 65.12 98 SER A O 1
ATOM 781 N N . ILE A 1 99 ? 2.668 -12.662 9.163 1.00 76.50 99 ILE A N 1
ATOM 782 C CA . ILE A 1 99 ? 2.541 -11.302 9.715 1.00 76.50 99 ILE A CA 1
ATOM 783 C C . ILE A 1 99 ? 1.144 -11.026 10.296 1.00 76.50 99 ILE A C 1
ATOM 785 O O . ILE A 1 99 ? 1.012 -10.208 11.203 1.00 76.50 99 ILE A O 1
ATOM 789 N N . GLY A 1 100 ? 0.097 -11.709 9.817 1.00 76.62 100 GLY A N 1
ATOM 790 C CA . GLY A 1 100 ? -1.275 -11.487 10.299 1.00 76.62 100 GLY A CA 1
ATOM 791 C C . GLY A 1 100 ? -1.851 -10.119 9.907 1.00 76.62 100 GLY A C 1
ATOM 792 O O . GLY A 1 100 ? -2.793 -9.642 10.532 1.00 76.62 100 GLY A O 1
ATOM 793 N N . LEU A 1 101 ? -1.283 -9.486 8.876 1.00 86.38 101 LEU A N 1
ATOM 794 C CA . LEU A 1 101 ? -1.716 -8.202 8.328 1.00 86.38 101 LEU A CA 1
ATOM 795 C C . LEU A 1 101 ? -2.647 -8.434 7.135 1.00 86.38 101 LEU A C 1
ATOM 797 O O . LEU A 1 101 ? -2.272 -9.113 6.176 1.00 86.38 101 LEU A O 1
ATOM 801 N N . MET A 1 102 ? -3.837 -7.833 7.152 1.00 89.12 102 MET A N 1
ATOM 802 C CA . MET A 1 102 ? -4.723 -7.867 5.990 1.00 89.12 102 MET A CA 1
ATOM 803 C C . MET A 1 102 ? -4.178 -6.944 4.897 1.00 89.12 102 MET A C 1
ATOM 805 O O . MET A 1 102 ? -3.960 -5.754 5.121 1.00 89.12 102 MET A O 1
ATOM 809 N N . THR A 1 103 ? -3.961 -7.493 3.704 1.00 92.12 103 THR A N 1
ATOM 810 C CA . THR A 1 103 ? -3.450 -6.750 2.547 1.00 92.12 103 THR A CA 1
ATOM 811 C C . THR A 1 103 ? -4.468 -6.744 1.416 1.00 92.12 103 THR A C 1
ATOM 813 O O . THR A 1 103 ? -5.058 -7.780 1.099 1.00 92.12 103 THR A O 1
ATOM 816 N N . GLN A 1 104 ? -4.626 -5.609 0.739 1.00 91.44 104 GLN A N 1
ATOM 817 C CA . GLN A 1 104 ? -5.378 -5.521 -0.513 1.00 91.44 104 GLN A CA 1
ATOM 818 C C . GLN A 1 104 ? -4.502 -4.887 -1.585 1.00 91.44 104 GLN A C 1
ATOM 820 O O . GLN A 1 104 ? -4.080 -3.745 -1.447 1.00 91.44 104 GLN A O 1
ATOM 825 N N . CYS A 1 105 ? -4.242 -5.623 -2.663 1.00 91.56 105 CYS A N 1
ATOM 826 C CA . CYS A 1 105 ? -3.438 -5.116 -3.767 1.00 91.56 105 CYS A CA 1
ATOM 827 C C . CYS A 1 105 ? -4.316 -4.358 -4.766 1.00 91.56 105 CYS A C 1
ATOM 829 O O . CYS A 1 105 ? -5.434 -4.787 -5.065 1.00 91.56 105 CYS A O 1
ATOM 831 N N . VAL A 1 106 ? -3.791 -3.259 -5.297 1.00 90.19 106 VAL A N 1
ATOM 832 C CA . VAL A 1 106 ? -4.415 -2.421 -6.321 1.00 90.19 106 VAL A CA 1
ATOM 833 C C . VAL A 1 106 ? -3.379 -2.137 -7.404 1.00 90.19 106 VAL A C 1
ATOM 835 O O . VAL A 1 106 ? -2.217 -1.845 -7.123 1.00 90.19 106 VAL A O 1
ATOM 838 N N . ASN A 1 107 ? -3.795 -2.232 -8.662 1.00 89.06 107 ASN A N 1
ATOM 839 C CA . ASN A 1 107 ? -2.948 -1.865 -9.789 1.00 89.06 107 ASN A CA 1
ATOM 840 C C . ASN A 1 107 ? -2.920 -0.333 -9.942 1.00 89.06 107 ASN A C 1
ATOM 842 O O . ASN A 1 107 ? -3.978 0.287 -10.061 1.00 89.06 107 ASN A O 1
ATOM 846 N N . TYR A 1 108 ? -1.726 0.268 -9.979 1.00 89.00 108 TYR A N 1
ATOM 847 C CA . TYR A 1 108 ? -1.566 1.722 -10.102 1.00 89.00 108 TYR A CA 1
ATOM 848 C C . TYR A 1 108 ? -2.229 2.292 -11.366 1.00 89.00 108 TYR A C 1
ATOM 850 O O . TYR A 1 108 ? -2.913 3.303 -11.286 1.00 89.00 108 TYR A O 1
ATOM 858 N N . GLN A 1 109 ? -2.092 1.637 -12.523 1.00 87.56 109 GLN A N 1
ATOM 859 C CA . GLN A 1 109 ? -2.678 2.131 -13.778 1.00 87.56 109 GLN A CA 1
ATOM 860 C C . GLN A 1 109 ? -4.210 2.128 -13.722 1.00 87.56 109 GLN A C 1
ATOM 862 O O . GLN A 1 109 ? -4.864 3.003 -14.285 1.00 87.56 109 GLN A O 1
ATOM 867 N N . ALA A 1 110 ? -4.801 1.139 -13.047 1.00 86.50 110 ALA A N 1
ATOM 868 C CA . ALA A 1 110 ? -6.242 1.104 -12.829 1.00 86.50 110 ALA A CA 1
ATOM 869 C C . ALA A 1 110 ? -6.690 2.208 -11.862 1.00 86.50 110 ALA A C 1
ATOM 871 O O . ALA A 1 110 ? -7.732 2.822 -12.091 1.00 86.50 110 ALA A O 1
ATOM 872 N N . LEU A 1 111 ? -5.897 2.468 -10.818 1.00 87.88 111 LEU A N 1
ATOM 873 C CA . LEU A 1 111 ? -6.140 3.546 -9.866 1.00 87.88 111 LEU A CA 1
ATOM 874 C C . LEU A 1 111 ? -6.086 4.915 -10.556 1.00 87.88 111 LEU A C 1
ATOM 876 O O . LEU A 1 111 ? -7.059 5.655 -10.509 1.00 87.88 111 LEU A O 1
ATOM 880 N N . GLU A 1 112 ? -5.002 5.206 -11.270 1.00 89.62 112 GLU A N 1
ATOM 881 C CA . GLU A 1 112 ? -4.789 6.454 -12.010 1.00 89.62 112 GLU A CA 1
ATOM 882 C C . GLU A 1 112 ? -5.928 6.754 -12.996 1.00 89.62 112 GLU A C 1
ATOM 884 O O . GLU A 1 112 ? -6.452 7.863 -13.027 1.00 89.62 112 GLU A O 1
ATOM 889 N N . ARG A 1 113 ? -6.391 5.751 -13.755 1.00 86.38 113 ARG A N 1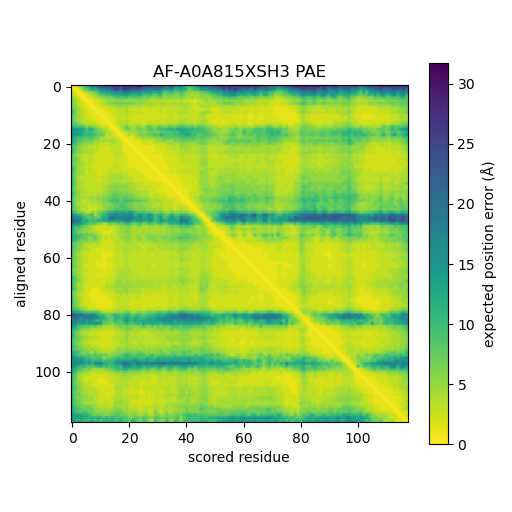
ATOM 890 C CA . ARG A 1 113 ? -7.497 5.919 -14.720 1.00 86.38 113 ARG A CA 1
ATOM 891 C C . ARG A 1 113 ? -8.844 6.255 -14.082 1.00 86.38 113 ARG A C 1
ATOM 893 O O . ARG A 1 113 ? -9.736 6.734 -14.782 1.00 86.38 113 ARG A O 1
ATOM 900 N N . ASN A 1 114 ? -9.030 5.934 -12.805 1.00 86.25 114 ASN A N 1
ATOM 901 C CA . ASN A 1 114 ? -10.317 6.063 -12.124 1.00 86.25 114 ASN A CA 1
ATOM 902 C C . ASN A 1 114 ? -10.278 7.023 -10.937 1.00 86.25 114 ASN A C 1
ATOM 904 O O . ASN A 1 114 ? -11.311 7.195 -10.299 1.00 86.25 114 ASN A O 1
ATOM 908 N N . ILE A 1 115 ? -9.138 7.661 -10.660 1.00 85.12 115 ILE A N 1
ATOM 909 C CA . ILE A 1 115 ? -8.961 8.487 -9.465 1.00 85.12 115 ILE A CA 1
ATOM 910 C C . ILE A 1 115 ? -9.962 9.645 -9.398 1.00 85.12 115 ILE A C 1
ATOM 912 O O . ILE A 1 115 ? -10.523 9.908 -8.344 1.00 85.12 115 ILE A O 1
ATOM 916 N N . SER A 1 116 ? -10.303 10.233 -10.546 1.00 82.38 116 SER A N 1
ATOM 917 C CA . SER A 1 116 ? -11.293 11.310 -10.667 1.00 82.38 116 SER A CA 1
ATOM 918 C C . SER A 1 116 ? -12.750 10.875 -10.461 1.00 82.38 116 SER A C 1
ATOM 920 O O . SER A 1 116 ? -13.650 11.712 -10.517 1.00 82.38 116 SER A O 1
ATOM 922 N N . LYS A 1 117 ? -13.005 9.571 -10.294 1.00 78.06 117 LYS A N 1
ATOM 923 C CA . LYS A 1 117 ? -14.345 8.982 -10.141 1.00 78.06 117 LYS A CA 1
ATOM 924 C C . LYS A 1 117 ? -14.598 8.404 -8.746 1.00 78.06 117 LYS A C 1
ATOM 926 O O . LYS A 1 117 ? -15.683 7.858 -8.532 1.00 78.06 117 LYS A O 1
ATOM 931 N N . LEU A 1 118 ? -13.598 8.419 -7.862 1.00 71.25 118 LEU A N 1
ATOM 932 C CA . LEU A 1 118 ? -13.732 7.924 -6.490 1.00 71.25 118 LEU A CA 1
ATOM 933 C C . LEU A 1 118 ? -14.604 8.893 -5.656 1.00 71.25 118 LEU A C 1
ATOM 935 O O . LEU A 1 118 ? -15.380 8.396 -4.797 1.00 71.25 118 LEU A O 1
#

InterPro domains:
  IPR012337 Ribonuclease H-like superfamily [SSF53098] (2-112)

Solvent-accessible surface area (backbone atoms only — not comparable to full-atom values): 6706 Å² total; per-residue (Å²): 135,82,81,79,64,47,63,33,39,33,38,38,38,39,40,74,89,71,51,76,65,55,50,49,50,52,52,51,46,64,68,38,47,46,60,48,37,45,74,74,75,41,52,56,76,49,89,53,63,80,41,80,36,51,75,47,71,66,44,49,52,51,53,52,50,51,41,41,74,70,57,31,62,37,38,39,33,35,30,43,80,91,55,32,66,66,51,49,51,52,48,54,53,45,25,75,74,76,59,81,36,46,72,47,81,44,52,41,71,64,46,63,77,42,58,95,74,96

Sequence (118 aa):
MSTPPINNWGIIYFGDTPDRNVNGVLQEFQNQFPSLLGRTGFTINSQLSLTIRGTSEHDIMTALQEAAKNKWQLAIIVLKSYDSARVYDYVKQSSNRSIGLMTQCVNYQALERNISKL

Mean predicted aligned error: 5.44 Å

pLDDT: mean 84.68, std 8.12, range [48.03, 92.75]